Protein AF-A0A7Y0WAL3-F1 (afdb_monomer_lite)

Radius of gyration: 18.66 Å; chains: 1; bounding box: 38×49×57 Å

Fol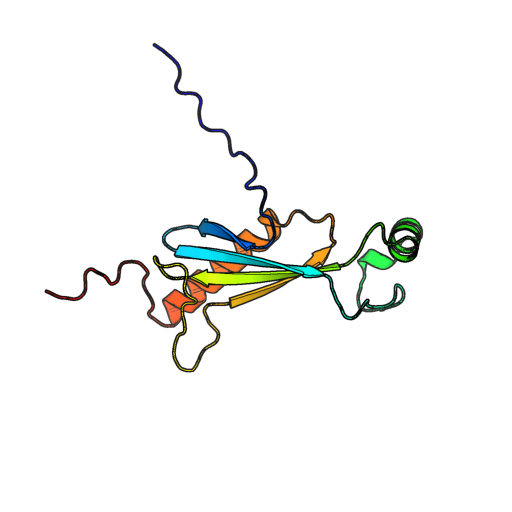dseek 3Di:
DDDDPDPPDPPPPDDAQDWDDDPLWIKGKHKAFPVVLPQLPPVVDPVSPDPVNVVCSVVVVKGKIKIKMFIAAPVRHGDDQPPDPLGIDIDIDIPPDSVSVVVNVRVVSSVVSCVVSVHDNVCVPPDD

Structure (mmCIF, N/CA/C/O backbone):
data_AF-A0A7Y0WAL3-F1
#
_entry.id   AF-A0A7Y0WAL3-F1
#
loop_
_atom_site.group_PDB
_atom_site.id
_atom_site.type_symbol
_atom_site.label_atom_id
_atom_site.label_alt_id
_atom_site.label_comp_id
_atom_site.label_asym_id
_atom_site.label_entity_id
_atom_site.label_seq_id
_atom_site.pdbx_PDB_ins_code
_atom_site.Cartn_x
_atom_site.Cartn_y
_atom_site.Cartn_z
_atom_site.occupancy
_atom_site.B_iso_or_equiv
_atom_site.auth_seq_id
_atom_site.auth_comp_id
_atom_site.auth_asym_id
_atom_site.auth_atom_id
_atom_site.pdbx_PDB_model_num
ATOM 1 N N . MET A 1 1 ? -12.843 36.213 -21.970 1.00 41.00 1 MET A N 1
ATOM 2 C CA . MET A 1 1 ? -11.772 35.814 -21.036 1.00 41.00 1 MET A CA 1
ATOM 3 C C . MET A 1 1 ? -12.423 34.854 -20.069 1.00 41.00 1 MET A C 1
ATOM 5 O O . MET A 1 1 ? -12.956 35.285 -19.058 1.00 41.00 1 MET A O 1
ATOM 9 N N . GLU A 1 2 ? -12.526 33.595 -20.473 1.00 40.78 2 GLU A N 1
ATOM 10 C CA . GLU A 1 2 ? -13.053 32.535 -19.618 1.00 40.78 2 GLU A CA 1
ATOM 11 C C . GLU A 1 2 ? -11.870 31.975 -18.839 1.00 40.78 2 GLU A C 1
ATOM 13 O O . GLU A 1 2 ? -10.849 31.598 -19.412 1.00 40.78 2 GLU A O 1
ATOM 18 N N . THR A 1 3 ? -11.972 32.079 -17.521 1.00 41.53 3 THR A N 1
ATOM 19 C CA . THR A 1 3 ? -11.029 31.529 -16.560 1.00 41.53 3 THR A CA 1
ATOM 20 C C . THR A 1 3 ? -11.024 30.022 -16.726 1.00 41.53 3 THR A C 1
ATOM 22 O O . THR A 1 3 ? -12.027 29.380 -16.428 1.00 41.53 3 THR A O 1
ATOM 25 N N . SER A 1 4 ? -9.909 29.474 -17.208 1.00 50.06 4 SER A N 1
ATOM 26 C CA . SER A 1 4 ? -9.612 28.053 -17.094 1.00 50.06 4 SER A CA 1
ATOM 27 C C . SER A 1 4 ? -9.740 27.684 -15.624 1.00 50.06 4 SER A C 1
ATOM 29 O O . SER A 1 4 ? -8.949 28.135 -14.793 1.00 50.06 4 SER A O 1
ATOM 31 N N . GLU A 1 5 ? -10.790 26.941 -15.299 1.00 51.81 5 GLU A N 1
ATOM 32 C CA . GLU A 1 5 ? -10.954 26.322 -13.999 1.00 51.81 5 GLU A CA 1
ATOM 33 C C . GLU A 1 5 ? -9.764 25.386 -13.826 1.00 51.81 5 GLU A C 1
ATOM 35 O O . GLU A 1 5 ? -9.625 24.369 -14.502 1.00 51.81 5 GLU A O 1
ATOM 40 N N . ASN A 1 6 ? -8.833 25.841 -12.992 1.00 42.69 6 ASN A N 1
ATOM 41 C CA . ASN A 1 6 ? -7.741 25.058 -12.461 1.00 42.69 6 ASN A CA 1
ATOM 42 C C . ASN A 1 6 ? -8.374 23.757 -11.959 1.00 42.69 6 ASN A C 1
ATOM 44 O O . ASN A 1 6 ? -9.216 23.822 -11.061 1.00 42.69 6 ASN A O 1
ATOM 48 N N . ALA A 1 7 ? -8.058 22.627 -12.596 1.00 53.09 7 ALA A N 1
ATOM 49 C CA . ALA A 1 7 ? -8.490 21.312 -12.154 1.00 53.09 7 ALA A CA 1
ATOM 50 C C . ALA A 1 7 ? -7.896 21.104 -10.759 1.00 53.09 7 ALA A C 1
ATOM 52 O O . ALA A 1 7 ? -6.756 20.676 -10.604 1.00 53.09 7 ALA A O 1
ATOM 53 N N . LEU A 1 8 ? -8.643 21.555 -9.753 1.00 45.88 8 LEU A N 1
ATOM 54 C CA . LEU A 1 8 ? -8.403 21.302 -8.350 1.00 45.88 8 LEU A CA 1
ATOM 55 C C . LEU A 1 8 ? -8.356 19.791 -8.221 1.00 45.88 8 LEU A C 1
ATOM 57 O O . LEU A 1 8 ? -9.392 19.142 -8.367 1.00 45.88 8 LEU A O 1
ATOM 61 N N . ASP A 1 9 ? -7.134 19.276 -8.076 1.00 49.16 9 ASP A N 1
ATOM 62 C CA . ASP A 1 9 ? -6.739 18.304 -7.057 1.00 49.16 9 ASP A CA 1
ATOM 63 C C . ASP A 1 9 ? -7.959 17.575 -6.489 1.00 49.16 9 ASP A C 1
ATOM 65 O O . ASP A 1 9 ? -8.457 17.852 -5.398 1.00 49.16 9 ASP A O 1
ATOM 69 N N . THR A 1 10 ? -8.570 16.751 -7.336 1.00 48.50 10 THR A N 1
ATOM 70 C CA . THR A 1 10 ? -9.632 15.875 -6.878 1.00 48.50 10 THR A CA 1
ATOM 71 C C . THR A 1 10 ? -8.859 14.752 -6.216 1.00 48.50 10 THR A C 1
ATOM 73 O O . THR A 1 10 ? -8.048 14.151 -6.926 1.00 48.50 10 THR A O 1
ATOM 76 N N . PRO A 1 11 ? -9.032 14.502 -4.904 1.00 51.53 11 PRO A N 1
ATOM 77 C CA . PRO A 1 11 ? -8.305 13.428 -4.245 1.00 51.53 11 PRO A CA 1
ATOM 78 C C . PRO A 1 11 ? -8.543 12.166 -5.063 1.00 51.53 11 PRO A C 1
ATOM 80 O O . PRO A 1 11 ? -9.692 11.827 -5.389 1.00 51.53 11 PRO A O 1
ATOM 83 N N . LEU A 1 12 ? -7.447 11.565 -5.505 1.00 58.03 12 LEU A N 1
ATOM 84 C CA . LEU A 1 12 ? -7.458 10.382 -6.331 1.00 58.03 12 LEU A CA 1
ATOM 85 C C . LEU A 1 12 ? -7.999 9.270 -5.436 1.00 58.03 12 LEU A C 1
ATOM 87 O O . LEU A 1 12 ? -7.286 8.680 -4.630 1.00 58.03 12 LEU A O 1
ATOM 91 N N . LYS A 1 13 ? -9.309 9.030 -5.514 1.00 75.56 13 LYS A N 1
ATOM 92 C CA . LYS A 1 13 ? -9.972 8.041 -4.670 1.00 75.56 13 LYS A CA 1
ATOM 93 C C . LYS A 1 13 ? -9.624 6.641 -5.167 1.00 75.56 13 LYS A C 1
ATOM 95 O O . LYS A 1 13 ? -10.390 6.045 -5.919 1.00 75.56 13 LYS A O 1
ATOM 100 N N . LEU A 1 14 ? -8.466 6.155 -4.736 1.00 81.94 14 LEU A N 1
ATOM 101 C CA . LEU A 1 14 ? -7.957 4.834 -5.064 1.00 81.94 14 LEU A CA 1
ATOM 102 C C . LEU A 1 14 ? -8.866 3.747 -4.488 1.00 81.94 14 LEU A C 1
ATOM 104 O O . LEU A 1 14 ? -9.239 3.763 -3.313 1.00 81.94 14 LEU A O 1
ATOM 108 N N . SER A 1 15 ? -9.214 2.801 -5.345 1.00 84.25 15 SER A N 1
ATOM 109 C CA . SER A 1 15 ? -9.982 1.601 -5.049 1.00 84.25 15 SER A CA 1
ATOM 110 C C . SER A 1 15 ? -9.154 0.364 -5.385 1.00 84.25 15 SER A C 1
ATOM 112 O O . SER A 1 15 ? -8.183 0.425 -6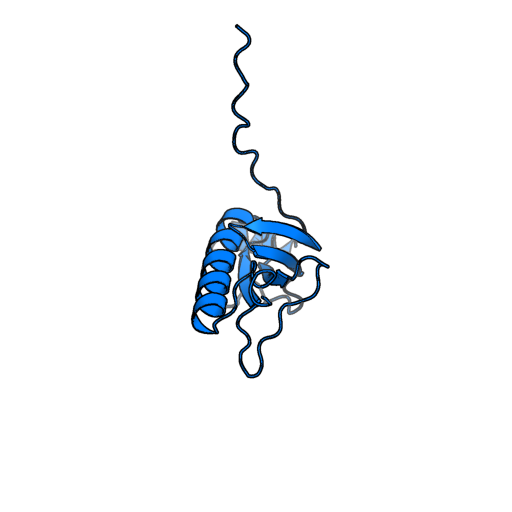.136 1.00 84.25 15 SER A O 1
ATOM 114 N N . ASN A 1 16 ? -9.534 -0.783 -4.822 1.00 86.00 16 ASN A N 1
ATOM 115 C CA . ASN A 1 16 ? -8.858 -2.042 -5.118 1.00 86.00 16 ASN A CA 1
ATOM 116 C C . ASN A 1 16 ? -8.869 -2.341 -6.630 1.00 86.00 16 ASN A C 1
ATOM 118 O O . ASN A 1 16 ? -9.941 -2.376 -7.238 1.00 86.00 16 ASN A O 1
ATOM 122 N N . GLY A 1 17 ? -7.694 -2.602 -7.202 1.00 86.50 17 GLY A N 1
ATOM 123 C CA . GLY A 1 17 ? -7.497 -2.890 -8.621 1.00 86.50 17 GLY A CA 1
ATOM 124 C C . GLY A 1 17 ? -7.330 -1.653 -9.504 1.00 86.50 17 GLY A C 1
ATOM 125 O O . GLY A 1 17 ? -7.196 -1.805 -10.721 1.00 86.50 17 GLY A O 1
ATOM 126 N N . ASP A 1 18 ? -7.335 -0.446 -8.933 1.00 89.88 18 ASP A N 1
ATOM 127 C CA . ASP A 1 18 ? -7.109 0.768 -9.710 1.00 89.88 18 ASP A CA 1
ATOM 128 C C . ASP A 1 18 ? -5.679 0.818 -10.253 1.00 89.88 18 ASP A C 1
ATOM 130 O O . ASP A 1 18 ? -4.715 0.384 -9.614 1.00 89.88 18 ASP A O 1
ATOM 134 N N . GLN A 1 19 ? -5.550 1.403 -11.442 1.00 90.94 19 GLN A N 1
ATOM 135 C CA . GLN A 1 19 ? -4.267 1.773 -12.019 1.00 90.94 19 GLN A CA 1
ATOM 136 C C . GLN A 1 19 ? -4.191 3.281 -12.202 1.00 90.94 19 GLN A C 1
ATOM 138 O O . GLN A 1 19 ? -5.164 3.916 -12.611 1.00 90.94 19 GLN A O 1
ATOM 143 N N . PHE A 1 20 ? -3.023 3.846 -11.931 1.00 89.75 20 PHE A N 1
ATOM 144 C CA . PHE A 1 20 ? -2.791 5.282 -12.008 1.00 89.75 20 PHE A CA 1
ATOM 145 C C . PHE A 1 20 ? -1.334 5.584 -12.367 1.00 89.75 20 PHE A C 1
ATOM 147 O O . PHE A 1 20 ? -0.467 4.710 -12.341 1.00 89.75 20 PHE A O 1
ATOM 154 N N . GLU A 1 21 ? -1.081 6.832 -12.739 1.00 89.62 21 GLU A N 1
ATOM 155 C CA . GLU A 1 21 ? 0.251 7.339 -13.058 1.00 89.62 21 GLU A CA 1
ATOM 156 C C . GLU A 1 21 ? 0.798 8.139 -11.876 1.00 89.62 21 GLU A C 1
ATOM 158 O O . GLU A 1 21 ? 0.089 8.955 -11.282 1.00 89.62 21 GLU A O 1
ATOM 163 N N . HIS A 1 22 ? 2.073 7.928 -11.558 1.00 88.62 22 HIS A N 1
ATOM 164 C CA . HIS A 1 22 ? 2.814 8.740 -10.598 1.00 88.62 22 HIS A CA 1
ATOM 165 C C . H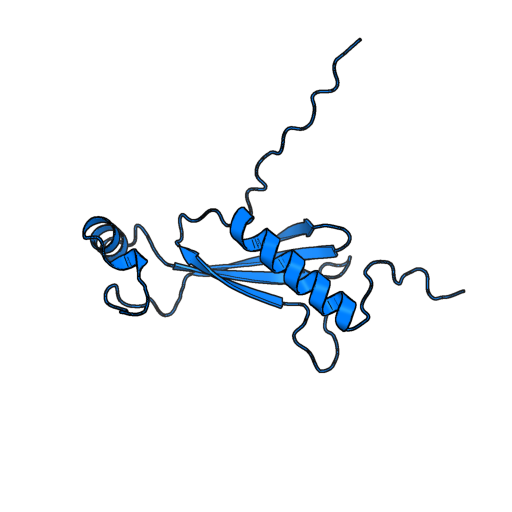IS A 1 22 ? 4.208 9.024 -11.163 1.00 88.62 22 HIS A C 1
ATOM 167 O O . HIS A 1 22 ? 5.060 8.139 -11.257 1.00 88.62 22 HIS A O 1
ATOM 173 N N . GLY A 1 23 ? 4.416 10.268 -11.601 1.00 86.62 23 GLY A N 1
ATOM 174 C CA . GLY A 1 23 ? 5.566 10.626 -12.433 1.00 86.62 23 GLY A CA 1
ATOM 175 C C . GLY A 1 23 ? 5.426 10.053 -13.846 1.00 86.62 23 GLY A C 1
ATOM 176 O O . GLY A 1 23 ? 4.392 10.230 -14.483 1.00 86.62 23 GLY A O 1
ATOM 177 N N . GLU A 1 24 ? 6.469 9.380 -14.333 1.00 87.50 24 GLU A N 1
ATOM 178 C CA . GLU A 1 24 ? 6.495 8.722 -15.654 1.00 87.50 24 GLU A CA 1
ATOM 179 C C . GLU A 1 24 ? 6.144 7.223 -15.583 1.00 87.50 24 GLU A C 1
ATOM 181 O O . GLU A 1 24 ? 6.154 6.529 -16.599 1.00 87.50 24 GLU A O 1
ATOM 186 N N . GLN A 1 25 ? 5.852 6.715 -14.382 1.00 91.00 25 GLN A N 1
ATOM 187 C CA . GLN A 1 25 ? 5.619 5.301 -14.108 1.00 91.00 25 GLN A CA 1
ATOM 188 C C . GLN A 1 25 ? 4.136 5.040 -13.808 1.00 91.00 25 GLN A C 1
ATOM 190 O O . GLN A 1 25 ? 3.460 5.837 -13.150 1.00 91.00 25 GLN A O 1
ATOM 195 N N . ARG A 1 26 ? 3.631 3.899 -14.288 1.00 93.12 26 ARG A N 1
ATOM 196 C CA . ARG A 1 26 ? 2.289 3.397 -13.976 1.00 93.12 26 ARG A CA 1
ATOM 197 C C . ARG A 1 26 ? 2.333 2.420 -12.816 1.00 93.12 26 ARG A C 1
ATOM 199 O O . ARG A 1 26 ? 3.256 1.613 -12.709 1.00 93.12 26 ARG A O 1
ATOM 206 N N . PHE A 1 27 ? 1.301 2.471 -11.991 1.00 93.38 27 PHE A N 1
ATOM 207 C CA . PHE A 1 27 ? 1.150 1.611 -10.831 1.00 93.38 27 PHE A CA 1
ATOM 208 C C . PHE A 1 27 ? -0.232 0.978 -10.805 1.00 93.38 27 PHE A C 1
ATOM 210 O O . PHE A 1 27 ? -1.206 1.582 -11.253 1.00 93.38 27 PHE A O 1
ATOM 217 N N . ALA A 1 28 ? -0.304 -0.224 -10.249 1.00 94.06 28 ALA A N 1
ATOM 218 C CA . ALA A 1 28 ? -1.527 -0.880 -9.828 1.00 94.06 28 ALA A CA 1
ATOM 219 C C . ALA A 1 28 ? -1.574 -0.915 -8.298 1.00 94.06 28 ALA A C 1
ATOM 221 O O . ALA A 1 28 ? -0.556 -1.176 -7.651 1.00 94.06 28 ALA A O 1
ATOM 222 N N . VAL A 1 29 ? -2.752 -0.669 -7.724 1.00 93.69 29 VAL A N 1
ATOM 223 C CA . VAL A 1 29 ? -2.989 -0.820 -6.287 1.00 93.69 29 VAL A CA 1
ATOM 224 C C . VAL A 1 29 ? -3.897 -2.013 -6.026 1.00 93.69 29 VAL A C 1
ATOM 226 O O . VAL A 1 29 ? -4.965 -2.153 -6.618 1.00 93.69 29 VAL A O 1
ATOM 229 N N . THR A 1 30 ? -3.477 -2.867 -5.106 1.00 92.69 30 THR A N 1
ATOM 230 C CA . THR A 1 30 ? -4.282 -3.961 -4.571 1.00 92.69 30 THR A CA 1
ATOM 231 C C . THR A 1 30 ? -4.539 -3.678 -3.099 1.00 92.69 30 THR A C 1
ATOM 233 O O . THR A 1 30 ? -3.611 -3.383 -2.350 1.00 92.69 30 THR A O 1
ATOM 236 N N . ILE A 1 31 ? -5.808 -3.705 -2.697 1.00 89.81 31 ILE A N 1
ATOM 237 C CA . ILE A 1 31 ? -6.239 -3.477 -1.318 1.00 89.81 31 ILE A CA 1
ATOM 238 C C . ILE A 1 31 ? -6.970 -4.727 -0.860 1.00 89.81 31 ILE A C 1
ATOM 240 O O . ILE A 1 31 ? -8.077 -5.015 -1.324 1.00 89.81 31 ILE A O 1
ATOM 244 N N . GLU A 1 32 ? -6.355 -5.451 0.062 1.00 88.00 32 GLU A N 1
ATOM 245 C CA . GLU A 1 32 ? -6.880 -6.703 0.585 1.00 88.00 32 GLU A CA 1
ATOM 246 C C . GLU A 1 32 ? -7.181 -6.571 2.077 1.00 88.00 32 GLU A C 1
ATOM 248 O O . GLU A 1 32 ? -6.463 -5.875 2.804 1.00 88.00 32 GLU A O 1
ATOM 253 N N . PRO A 1 33 ? -8.262 -7.203 2.565 1.00 78.56 33 PRO A N 1
ATOM 254 C CA . PRO A 1 33 ? -8.477 -7.293 3.997 1.00 78.56 33 PRO A CA 1
ATOM 255 C C . PRO A 1 33 ? -7.305 -8.042 4.637 1.00 78.56 33 PRO A C 1
ATOM 257 O O . PRO A 1 33 ? -6.745 -8.962 4.047 1.00 78.56 33 PRO A O 1
ATOM 260 N N . ASP A 1 34 ? -6.961 -7.675 5.867 1.00 75.81 34 ASP A N 1
ATOM 261 C CA . ASP A 1 34 ? -6.072 -8.467 6.718 1.00 75.81 34 ASP A CA 1
ATOM 262 C C . ASP A 1 34 ? -6.757 -9.821 7.009 1.00 75.81 34 ASP A C 1
ATOM 264 O O . ASP A 1 34 ? -7.499 -9.955 7.983 1.00 75.81 34 ASP A O 1
ATOM 268 N N . GLU A 1 35 ? -6.599 -10.804 6.107 1.00 58.16 35 GLU A N 1
ATOM 269 C CA . GLU A 1 35 ? -7.289 -12.109 6.150 1.00 58.16 35 GLU A CA 1
ATOM 270 C C . GLU A 1 35 ? -6.985 -12.899 7.430 1.00 58.16 35 GLU A C 1
ATOM 272 O O . GLU A 1 35 ? -7.812 -13.699 7.873 1.00 58.16 35 GLU A O 1
ATOM 277 N N . ASP A 1 36 ? -5.846 -12.626 8.070 1.00 58.56 36 ASP A N 1
ATOM 278 C CA . ASP A 1 36 ? -5.470 -13.216 9.356 1.00 58.56 36 ASP A CA 1
ATOM 279 C C . ASP A 1 36 ? -6.341 -12.741 10.526 1.00 58.56 36 ASP A C 1
ATOM 281 O O . ASP A 1 36 ? -6.303 -13.350 11.597 1.00 58.56 36 ASP A O 1
ATOM 285 N N . GLY A 1 37 ? -7.160 -11.695 10.346 1.00 54.72 37 GLY A N 1
ATOM 286 C CA . GLY A 1 37 ? -8.101 -11.247 11.368 1.00 54.72 37 GLY A CA 1
ATOM 287 C C . GLY A 1 37 ? -7.406 -11.048 12.711 1.00 54.72 37 GLY A C 1
ATOM 288 O O . GLY A 1 37 ? -7.876 -11.572 13.726 1.00 54.72 37 GLY A O 1
ATOM 289 N N . THR A 1 38 ? -6.259 -10.360 12.695 1.00 57.38 38 THR A N 1
ATOM 290 C CA . THR A 1 38 ? -5.450 -10.084 13.892 1.00 57.38 38 THR A CA 1
ATOM 291 C C . THR A 1 38 ? -6.351 -9.694 15.052 1.00 57.38 38 THR A C 1
ATOM 293 O O . THR A 1 38 ? -7.137 -8.759 14.984 1.00 57.38 38 THR A O 1
ATOM 296 N N . THR A 1 39 ? -6.317 -10.470 16.128 1.00 57.31 39 THR A N 1
ATOM 297 C CA . THR A 1 39 ? -7.237 -10.251 17.245 1.00 57.31 39 THR A CA 1
ATOM 298 C C . THR A 1 39 ? -7.105 -8.820 17.788 1.00 57.31 39 THR A C 1
ATOM 300 O O . THR A 1 39 ? -5.999 -8.284 17.784 1.00 57.31 39 THR A O 1
ATOM 303 N N . PRO A 1 40 ? -8.171 -8.215 18.348 1.00 56.22 40 PRO A N 1
ATOM 304 C CA . PRO A 1 40 ? -8.146 -6.841 18.883 1.00 56.22 40 PRO A CA 1
ATOM 305 C C . PRO A 1 40 ? -7.144 -6.616 20.036 1.00 56.22 40 PRO A C 1
ATOM 307 O O . PRO A 1 40 ? -7.069 -5.524 20.595 1.00 56.22 40 PRO A O 1
ATOM 310 N N . TYR A 1 41 ? -6.404 -7.656 20.424 1.00 56.19 41 TYR A N 1
ATOM 311 C CA . TYR A 1 41 ? -5.425 -7.683 21.504 1.00 56.19 41 TYR A CA 1
ATOM 312 C C . TYR A 1 41 ? -3.986 -7.831 21.007 1.00 56.19 41 TYR A C 1
ATOM 314 O O . TYR A 1 41 ? -3.100 -8.083 21.823 1.00 56.19 41 TYR A O 1
ATOM 322 N N . ASP A 1 42 ? -3.749 -7.717 19.700 1.00 68.25 42 ASP A N 1
ATOM 323 C CA . ASP A 1 42 ? -2.396 -7.707 19.163 1.00 68.25 42 ASP A CA 1
ATOM 324 C C . ASP A 1 42 ? -1.647 -6.484 19.721 1.00 68.25 42 ASP A C 1
ATOM 326 O O . ASP A 1 42 ? -1.983 -5.332 19.437 1.00 68.25 42 ASP A O 1
ATOM 330 N N . ALA A 1 43 ? -0.693 -6.735 20.621 1.00 58.50 43 ALA A N 1
ATOM 331 C CA . ALA A 1 43 ? 0.007 -5.688 21.364 1.00 58.50 43 ALA A CA 1
ATOM 332 C C . ALA A 1 43 ? 0.905 -4.830 20.459 1.00 58.50 43 ALA A C 1
ATOM 334 O O . ALA A 1 43 ? 1.294 -3.730 20.853 1.00 58.50 43 ALA A O 1
ATOM 335 N N . ASP A 1 44 ? 1.192 -5.317 19.251 1.00 62.88 44 ASP A N 1
ATOM 336 C CA . ASP A 1 44 ? 1.950 -4.617 18.221 1.00 62.88 44 ASP A CA 1
ATOM 337 C C . ASP A 1 44 ? 1.087 -3.616 17.425 1.00 62.88 44 ASP A C 1
ATOM 339 O O . ASP A 1 44 ? 1.605 -2.894 16.572 1.00 62.88 44 ASP A O 1
ATOM 343 N N . LEU A 1 45 ? -0.217 -3.514 17.722 1.00 68.44 45 LEU A N 1
ATOM 344 C CA . LEU A 1 45 ? -1.149 -2.587 17.074 1.00 68.44 45 LEU A CA 1
ATOM 345 C C . LEU A 1 45 ? -1.519 -1.413 18.005 1.00 68.44 45 LEU A C 1
ATOM 347 O O . LEU A 1 45 ? -2.539 -1.455 18.699 1.00 68.44 45 LEU A O 1
ATOM 351 N N . PRO A 1 46 ? -0.731 -0.316 18.021 1.00 65.38 46 PRO A N 1
ATOM 352 C CA . PRO A 1 46 ? -0.900 0.784 18.978 1.00 65.38 46 PRO A CA 1
ATOM 353 C C . PRO A 1 46 ? -2.248 1.511 18.860 1.00 65.38 46 PRO A C 1
ATOM 355 O O . PRO A 1 46 ? -2.702 2.128 19.826 1.00 65.38 46 PRO A O 1
ATOM 358 N N . THR A 1 47 ? -2.917 1.439 17.707 1.00 70.56 47 THR A N 1
ATOM 359 C CA . THR A 1 47 ? -4.183 2.147 17.470 1.00 70.56 47 THR A CA 1
ATOM 360 C C . THR A 1 47 ? -5.395 1.455 18.105 1.00 70.56 47 THR A C 1
ATOM 362 O O . THR A 1 47 ? -6.416 2.097 18.348 1.00 70.56 47 THR A O 1
ATOM 365 N N . LEU A 1 48 ? -5.271 0.174 18.477 1.00 68.56 48 LEU A N 1
ATOM 366 C CA . LEU A 1 48 ? -6.307 -0.608 19.167 1.00 68.56 48 LEU A CA 1
ATOM 367 C C . LEU A 1 48 ? -6.414 -0.304 20.673 1.00 68.56 48 LEU A C 1
ATOM 369 O O . LEU A 1 48 ? -7.191 -0.936 21.384 1.00 68.56 48 LEU A O 1
ATOM 373 N N . LEU A 1 49 ? -5.650 0.654 21.205 1.00 69.62 49 LEU A N 1
ATOM 374 C CA . LEU A 1 49 ? -5.604 0.899 22.649 1.00 69.62 49 LEU A CA 1
ATOM 375 C C . LEU A 1 49 ? -6.846 1.619 23.208 1.00 69.62 49 LEU A C 1
ATOM 377 O O . LEU A 1 49 ? -7.097 1.509 24.411 1.00 69.62 49 LEU A O 1
ATOM 381 N N . SER A 1 50 ? -7.649 2.298 22.379 1.00 83.31 50 SER A N 1
ATOM 382 C CA . SER A 1 50 ? -8.868 2.992 22.828 1.00 83.31 50 SER A CA 1
ATOM 383 C C . SER A 1 50 ? -10.092 2.068 22.879 1.00 83.31 50 SER A C 1
ATOM 385 O O . SER A 1 50 ? -10.267 1.196 22.029 1.00 83.31 50 SER A O 1
ATOM 387 N N . ASP A 1 51 ? -10.974 2.268 23.865 1.00 86.12 51 ASP A N 1
ATOM 388 C CA . ASP A 1 51 ? -12.195 1.455 24.016 1.00 86.12 51 ASP A CA 1
ATOM 389 C C . ASP A 1 51 ? -13.145 1.590 22.815 1.00 86.12 51 ASP A C 1
ATOM 391 O O . ASP A 1 51 ? -13.811 0.629 22.435 1.00 86.12 51 ASP A O 1
ATOM 395 N N . GLU A 1 52 ? -13.163 2.760 22.170 1.00 87.50 52 GLU A N 1
ATOM 396 C CA . GLU A 1 52 ? -13.947 3.000 20.956 1.00 87.50 52 GLU A CA 1
ATOM 397 C C . GLU A 1 52 ? -13.419 2.194 19.759 1.00 87.50 52 GLU A C 1
ATOM 399 O O . GLU A 1 52 ? -14.200 1.513 19.093 1.00 87.50 52 GLU A O 1
ATOM 404 N N . ARG A 1 53 ? -12.098 2.201 19.509 1.00 84.88 53 ARG A N 1
ATOM 405 C CA . ARG A 1 53 ? -11.500 1.414 18.416 1.00 84.88 53 ARG A CA 1
ATOM 406 C C . ARG A 1 53 ? -11.666 -0.085 18.640 1.00 84.88 53 ARG A C 1
ATOM 408 O O . ARG A 1 53 ? -11.980 -0.797 17.688 1.00 84.88 53 ARG A O 1
ATOM 415 N N . LYS A 1 54 ? -11.544 -0.557 19.886 1.00 82.75 54 LYS A N 1
ATOM 416 C CA . LYS A 1 54 ? -11.834 -1.958 20.241 1.00 82.75 54 LYS A CA 1
ATOM 417 C C . LYS A 1 54 ? -13.278 -2.326 19.917 1.00 82.75 54 LYS A C 1
ATOM 419 O O . LYS A 1 54 ? -13.508 -3.323 19.241 1.00 82.75 54 LYS A O 1
ATOM 424 N N . ALA A 1 55 ? -14.242 -1.501 20.331 1.00 85.94 55 ALA A N 1
ATOM 425 C CA . ALA A 1 55 ? -15.650 -1.748 20.039 1.00 85.94 55 ALA A CA 1
ATOM 426 C C . ALA A 1 55 ? -15.937 -1.751 18.525 1.00 85.94 55 ALA A C 1
ATOM 428 O O . ALA A 1 55 ? -16.677 -2.610 18.043 1.00 85.94 55 ALA A O 1
ATOM 429 N N . ALA A 1 56 ? -15.339 -0.834 17.758 1.00 85.81 56 ALA A N 1
ATOM 430 C CA . ALA A 1 56 ? -15.487 -0.797 16.302 1.00 85.81 56 ALA A CA 1
ATOM 431 C C . ALA A 1 56 ? -14.910 -2.055 15.624 1.00 85.81 56 ALA A C 1
ATOM 433 O O . ALA A 1 56 ? -15.541 -2.601 14.714 1.00 85.81 56 ALA A O 1
ATOM 434 N N . TRP A 1 57 ? -13.763 -2.555 16.100 1.00 83.38 57 TRP A N 1
ATOM 435 C CA . TRP A 1 57 ? -13.178 -3.819 15.646 1.00 83.38 57 TRP A CA 1
ATOM 436 C C . TRP A 1 57 ? -14.080 -5.019 15.952 1.00 83.38 57 TRP A C 1
ATOM 438 O O . TRP A 1 57 ? -14.405 -5.801 15.060 1.00 83.38 57 TRP A O 1
ATOM 448 N N . GLU A 1 58 ? -14.530 -5.162 17.204 1.00 81.88 58 GLU A N 1
ATOM 449 C CA . GLU A 1 58 ? -15.379 -6.282 17.644 1.00 81.88 58 GLU A CA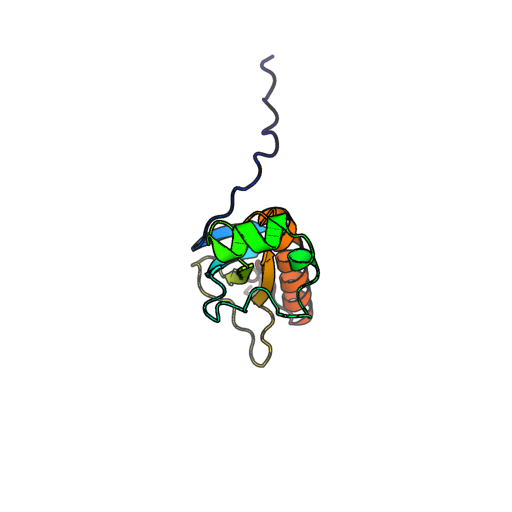 1
ATOM 450 C C . GLU A 1 58 ? -16.689 -6.366 16.846 1.00 81.88 58 GLU A C 1
ATOM 452 O O . GLU A 1 58 ? -17.179 -7.458 16.549 1.00 81.88 58 GLU A O 1
ATOM 457 N N . ASN A 1 59 ? -17.226 -5.214 16.433 1.00 86.00 59 ASN A N 1
ATOM 458 C CA . ASN A 1 59 ? -18.415 -5.119 15.586 1.00 86.00 59 ASN A CA 1
ATOM 459 C C . ASN A 1 59 ? -18.115 -5.176 14.077 1.00 86.00 59 ASN A C 1
ATOM 461 O O . ASN A 1 59 ? -19.039 -5.042 13.273 1.00 86.00 59 ASN A O 1
ATOM 465 N N . LYS A 1 60 ? -16.853 -5.390 13.676 1.00 80.94 60 LYS A N 1
ATOM 466 C CA . LYS A 1 60 ? -16.385 -5.438 12.276 1.00 80.94 60 LYS A CA 1
ATOM 467 C C . LYS A 1 60 ? -16.665 -4.158 11.482 1.00 80.94 60 LYS A C 1
ATOM 469 O O . LYS A 1 60 ? -16.807 -4.192 10.263 1.00 80.94 60 LYS A O 1
ATOM 474 N N . GLN A 1 61 ? -16.768 -3.028 12.174 1.00 83.38 61 GLN A N 1
ATOM 475 C CA . GLN A 1 61 ? -16.965 -1.707 11.575 1.00 83.38 61 GLN A CA 1
ATOM 476 C C . GLN A 1 61 ? -15.637 -1.034 11.218 1.00 83.38 61 GLN A C 1
ATOM 478 O O . GLN A 1 61 ? -15.630 -0.014 10.536 1.00 83.38 61 GLN A O 1
ATOM 483 N N . TRP A 1 62 ? -14.527 -1.607 11.678 1.00 83.81 62 TRP A N 1
ATOM 484 C CA . TRP A 1 62 ? -13.170 -1.157 11.421 1.00 83.81 62 TRP A CA 1
ATOM 485 C C . TRP A 1 62 ? -12.229 -2.367 11.406 1.00 83.81 62 TRP A C 1
ATOM 487 O O . TRP A 1 62 ? -12.443 -3.318 12.159 1.00 83.81 62 TRP A O 1
ATOM 497 N N . HIS A 1 63 ? -11.230 -2.350 10.529 1.00 81.75 63 HIS A N 1
ATOM 498 C CA . HIS A 1 63 ? -10.205 -3.388 10.401 1.00 81.75 63 HIS A CA 1
ATOM 499 C C . HIS A 1 63 ? -8.902 -2.808 9.827 1.00 81.75 63 HIS A C 1
ATOM 501 O O . HIS A 1 63 ? -8.860 -1.635 9.454 1.00 81.75 63 HIS A O 1
ATOM 507 N N . TYR A 1 64 ? -7.844 -3.618 9.751 1.00 85.62 64 TYR A N 1
ATOM 508 C CA . TYR A 1 64 ? -6.654 -3.305 8.957 1.00 85.62 64 TYR A CA 1
ATOM 509 C C . TYR A 1 64 ? -6.801 -3.860 7.538 1.00 85.62 64 TYR A C 1
ATOM 511 O O . TYR A 1 64 ? -7.454 -4.884 7.324 1.00 85.62 64 TYR A O 1
ATOM 519 N N . VAL A 1 65 ? -6.180 -3.180 6.581 1.00 87.38 65 VAL A N 1
ATOM 520 C CA . VAL A 1 65 ? -6.045 -3.623 5.193 1.00 87.38 65 VAL A CA 1
ATOM 521 C C . VAL A 1 65 ? -4.572 -3.643 4.803 1.00 87.38 65 VAL A C 1
ATOM 523 O O . VAL A 1 65 ? -3.771 -2.843 5.301 1.00 87.38 65 VAL A O 1
ATOM 526 N N . PHE A 1 66 ? -4.223 -4.552 3.902 1.00 89.44 66 PHE A N 1
ATOM 527 C CA . PHE A 1 66 ? -2.953 -4.542 3.197 1.00 89.44 66 PHE A CA 1
ATOM 528 C C . PHE A 1 66 ? -3.119 -3.782 1.890 1.00 89.44 66 PHE A C 1
ATOM 530 O O . PHE A 1 66 ? -4.014 -4.072 1.100 1.00 89.44 66 PHE A O 1
ATOM 537 N N . VAL A 1 67 ? -2.250 -2.803 1.679 1.00 91.44 67 VAL A N 1
ATOM 538 C CA . VAL A 1 67 ? -2.139 -2.046 0.439 1.00 91.44 67 VAL A CA 1
ATOM 539 C C . VAL A 1 67 ? -0.853 -2.485 -0.232 1.00 91.44 67 VAL A C 1
ATOM 541 O O . VAL A 1 67 ? 0.226 -2.229 0.294 1.00 91.44 67 VAL A O 1
ATOM 544 N N . LEU A 1 68 ? -0.970 -3.145 -1.376 1.00 92.69 68 LEU A N 1
ATOM 545 C CA . LEU A 1 68 ? 0.138 -3.494 -2.252 1.00 92.69 68 LEU A CA 1
ATOM 546 C C . LEU A 1 68 ? 0.132 -2.538 -3.442 1.00 92.69 68 LEU A C 1
ATOM 548 O O . LEU A 1 68 ? -0.873 -2.401 -4.137 1.00 92.69 68 LEU A O 1
ATOM 552 N N . VAL A 1 69 ? 1.268 -1.903 -3.687 1.00 94.69 69 VAL A N 1
ATOM 553 C CA . VAL A 1 69 ? 1.516 -1.077 -4.865 1.00 94.69 69 VAL A CA 1
ATOM 554 C C . VAL A 1 69 ? 2.500 -1.822 -5.747 1.00 94.69 69 VAL A C 1
ATOM 556 O O . VAL A 1 69 ? 3.517 -2.315 -5.266 1.00 94.69 69 VAL A O 1
ATOM 559 N N . THR A 1 70 ? 2.185 -1.942 -7.032 1.00 94.25 70 THR A N 1
ATOM 560 C CA . THR A 1 70 ? 3.029 -2.625 -8.019 1.00 94.25 70 THR A CA 1
ATOM 561 C C . THR A 1 70 ? 3.255 -1.715 -9.212 1.00 94.25 70 THR A C 1
ATOM 563 O O . THR A 1 70 ? 2.295 -1.188 -9.771 1.00 94.25 70 THR A O 1
ATOM 566 N N . ALA A 1 71 ? 4.507 -1.513 -9.610 1.00 93.00 71 ALA A N 1
ATOM 567 C CA . ALA A 1 71 ? 4.844 -0.842 -10.854 1.00 93.00 71 ALA A CA 1
ATOM 568 C C . ALA A 1 71 ? 4.543 -1.763 -12.040 1.00 93.00 71 ALA A C 1
ATOM 570 O O . ALA A 1 71 ? 4.959 -2.924 -12.072 1.00 93.00 71 ALA A O 1
ATOM 571 N N . VAL A 1 72 ? 3.830 -1.219 -13.024 1.00 92.50 72 VAL A N 1
ATOM 572 C CA . VAL A 1 72 ? 3.392 -1.939 -14.222 1.00 92.50 72 VAL A CA 1
ATOM 573 C C . VAL A 1 72 ? 3.867 -1.245 -15.496 1.00 92.50 72 VAL A C 1
ATOM 575 O O . VAL A 1 72 ? 4.041 -0.026 -15.535 1.00 92.50 72 VAL A O 1
ATOM 578 N N . ASP A 1 73 ? 4.087 -2.013 -16.555 1.00 89.12 73 ASP A N 1
ATOM 579 C CA . ASP A 1 73 ? 4.434 -1.499 -17.875 1.00 89.12 73 ASP A CA 1
ATOM 580 C C . ASP A 1 73 ? 3.235 -0.802 -18.559 1.00 89.12 73 ASP A C 1
ATOM 582 O O . ASP A 1 73 ? 2.147 -0.633 -17.997 1.00 89.12 73 ASP A O 1
ATOM 586 N N . GLN A 1 74 ? 3.426 -0.359 -19.805 1.00 84.75 74 GLN A N 1
ATOM 587 C CA . GLN A 1 74 ? 2.371 0.319 -20.569 1.00 84.75 74 GLN A CA 1
ATOM 588 C C . GLN A 1 74 ? 1.171 -0.586 -20.884 1.00 84.75 74 GLN A C 1
ATOM 590 O O . GLN A 1 74 ? 0.050 -0.084 -21.025 1.00 84.75 74 GLN A O 1
ATOM 595 N N . ASP A 1 75 ? 1.397 -1.895 -20.964 1.00 86.38 75 ASP A N 1
ATOM 596 C CA . ASP A 1 75 ? 0.382 -2.919 -21.195 1.00 86.38 75 ASP A CA 1
ATOM 597 C C . ASP A 1 75 ? -0.307 -3.352 -19.882 1.00 86.38 75 ASP A C 1
ATOM 599 O O . ASP A 1 75 ? -1.317 -4.057 -19.914 1.00 86.38 75 ASP A O 1
ATOM 603 N N . GLY A 1 76 ? 0.180 -2.867 -18.734 1.00 84.62 76 GLY A N 1
ATOM 604 C CA . GLY A 1 76 ? -0.348 -3.157 -17.406 1.00 84.62 76 GLY A CA 1
ATOM 605 C C . GLY A 1 76 ? 0.200 -4.443 -16.789 1.00 84.62 76 GLY A C 1
ATOM 606 O O . GLY A 1 76 ? -0.412 -4.946 -15.849 1.00 84.62 76 GLY A O 1
ATOM 607 N N . ASN A 1 77 ? 1.311 -4.978 -17.301 1.00 88.88 77 ASN A N 1
ATOM 608 C CA . ASN A 1 77 ? 1.989 -6.128 -16.706 1.00 88.88 77 ASN A CA 1
ATOM 609 C C . ASN A 1 77 ? 2.986 -5.673 -15.643 1.00 88.88 77 ASN A C 1
ATOM 611 O O . ASN A 1 77 ? 3.636 -4.644 -15.806 1.00 88.88 77 ASN A O 1
ATOM 615 N N . ASP A 1 78 ? 3.159 -6.472 -14.597 1.00 88.81 78 ASP A N 1
ATOM 616 C CA . ASP A 1 78 ? 4.172 -6.241 -13.571 1.00 88.81 78 ASP A CA 1
ATOM 617 C C . ASP A 1 78 ? 5.569 -6.092 -14.190 1.00 88.81 78 ASP A C 1
ATOM 619 O O . ASP A 1 78 ? 5.995 -6.887 -15.031 1.00 88.81 78 ASP A O 1
ATOM 623 N N . ILE A 1 79 ? 6.303 -5.075 -13.745 1.00 87.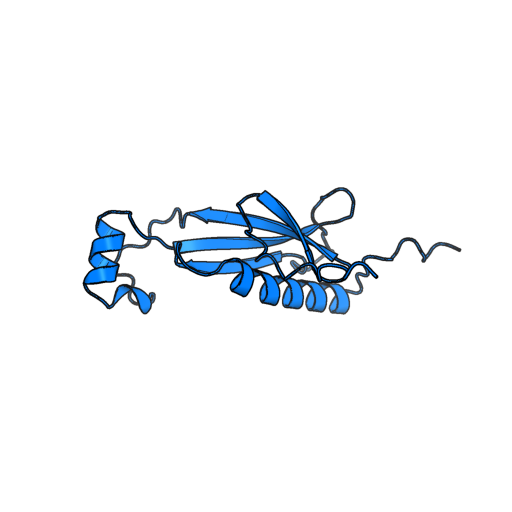50 79 ILE A N 1
ATOM 624 C CA . ILE A 1 79 ? 7.705 -4.907 -14.120 1.00 87.50 79 ILE A CA 1
ATOM 625 C C . ILE A 1 79 ? 8.530 -5.845 -13.245 1.00 87.50 79 ILE A C 1
ATOM 627 O O . ILE A 1 79 ? 8.623 -5.651 -12.039 1.00 87.50 79 ILE A O 1
ATOM 631 N N . GLU A 1 80 ? 9.151 -6.862 -13.828 1.00 82.56 80 GLU A N 1
ATOM 632 C CA . GLU A 1 80 ? 10.035 -7.774 -13.100 1.00 82.56 80 GLU A CA 1
ATOM 633 C C . GLU A 1 80 ? 11.492 -7.497 -13.480 1.00 82.56 80 GLU A C 1
ATOM 635 O O . GLU A 1 80 ? 11.859 -7.550 -14.656 1.00 82.56 80 GLU A O 1
ATOM 640 N N . ILE A 1 81 ? 12.335 -7.198 -12.486 1.00 79.19 81 ILE A N 1
ATOM 641 C CA . ILE A 1 81 ? 13.781 -7.052 -12.677 1.00 79.19 81 ILE A CA 1
ATOM 642 C C . ILE A 1 81 ? 14.478 -8.251 -12.038 1.00 79.19 81 ILE A C 1
ATOM 644 O O . ILE A 1 81 ? 14.301 -8.537 -10.853 1.00 79.19 81 ILE A O 1
ATOM 648 N N . ASP A 1 82 ? 15.285 -8.956 -12.832 1.00 76.88 82 ASP A N 1
ATOM 649 C CA . ASP A 1 82 ? 15.967 -10.176 -12.403 1.00 76.88 82 ASP A CA 1
ATOM 650 C C . ASP A 1 82 ? 16.743 -9.977 -11.091 1.00 76.88 82 ASP A C 1
ATOM 652 O O . ASP A 1 82 ? 17.680 -9.182 -10.998 1.00 76.88 82 ASP A O 1
ATOM 656 N N . GLY A 1 83 ? 16.380 -10.771 -10.081 1.00 63.97 83 GLY A N 1
ATOM 657 C CA . GLY A 1 83 ? 17.092 -10.847 -8.806 1.00 63.97 83 GLY A CA 1
ATOM 658 C C . GLY A 1 83 ? 16.694 -9.808 -7.755 1.00 63.97 83 GLY A C 1
ATOM 659 O O . GLY A 1 83 ? 17.274 -9.851 -6.669 1.00 63.97 83 GLY A O 1
ATOM 660 N N . PHE A 1 84 ? 15.717 -8.933 -8.026 1.00 63.72 84 PHE A N 1
ATOM 661 C CA . PHE A 1 84 ? 15.254 -7.925 -7.070 1.00 63.72 84 PHE A CA 1
ATOM 662 C C . PHE A 1 84 ? 13.737 -7.699 -7.143 1.00 63.72 84 PHE A C 1
ATOM 664 O O . PHE A 1 84 ? 13.203 -7.378 -8.201 1.00 63.72 84 PHE A O 1
ATOM 671 N N . ASP A 1 85 ? 13.051 -7.779 -6.000 1.00 71.00 85 ASP A N 1
ATOM 672 C CA . ASP A 1 85 ? 11.645 -7.364 -5.868 1.00 71.00 85 ASP A CA 1
ATOM 673 C C . ASP A 1 85 ? 11.585 -5.834 -5.710 1.00 71.00 85 ASP A C 1
ATOM 675 O O . ASP A 1 85 ? 11.387 -5.309 -4.623 1.00 71.00 85 ASP A O 1
ATOM 679 N N . THR A 1 86 ? 11.913 -5.123 -6.790 1.00 80.44 86 THR A N 1
ATOM 680 C CA . THR A 1 86 ? 12.077 -3.651 -6.832 1.00 80.44 86 THR A CA 1
ATOM 681 C C . THR A 1 86 ? 10.827 -2.921 -7.299 1.00 80.44 86 THR A C 1
ATOM 683 O O . THR A 1 86 ? 10.743 -1.705 -7.188 1.00 80.44 86 THR A O 1
ATOM 686 N N . SER A 1 87 ? 9.859 -3.645 -7.858 1.00 84.06 87 SER A N 1
ATOM 687 C CA . SER A 1 87 ? 8.653 -3.076 -8.459 1.00 84.06 87 SER A CA 1
ATOM 688 C C . SER A 1 87 ? 7.446 -3.108 -7.533 1.00 84.06 87 SER A C 1
ATOM 690 O O . SER A 1 87 ? 6.350 -2.752 -7.962 1.00 84.06 87 SER A O 1
ATOM 692 N N . ARG A 1 88 ? 7.609 -3.548 -6.283 1.00 90.56 88 ARG A N 1
ATOM 693 C CA . ARG A 1 88 ? 6.504 -3.748 -5.349 1.00 90.56 88 ARG A CA 1
ATOM 694 C C . ARG A 1 88 ? 6.839 -3.177 -3.986 1.00 90.56 88 ARG A C 1
ATOM 696 O O . ARG A 1 88 ? 7.936 -3.364 -3.481 1.00 90.56 88 ARG A O 1
ATOM 703 N N . ALA A 1 89 ? 5.851 -2.547 -3.370 1.00 91.00 89 ALA A N 1
ATOM 704 C CA . ALA A 1 89 ? 5.922 -2.108 -1.986 1.00 91.00 89 ALA A CA 1
ATOM 705 C C . ALA A 1 89 ? 4.559 -2.311 -1.328 1.00 91.00 89 ALA A C 1
ATOM 707 O O . ALA A 1 89 ? 3.516 -2.198 -1.979 1.00 91.00 89 ALA A O 1
ATOM 708 N N . TYR A 1 90 ? 4.557 -2.632 -0.037 1.00 90.94 90 TYR A N 1
ATOM 709 C CA . TYR A 1 90 ? 3.332 -2.904 0.701 1.00 90.94 90 TYR A CA 1
ATOM 710 C C . TYR A 1 90 ? 3.285 -2.136 2.018 1.00 90.94 90 TYR A C 1
ATOM 712 O O . TYR A 1 90 ? 4.294 -1.937 2.691 1.00 90.94 90 TYR A O 1
ATOM 720 N N . ALA A 1 91 ? 2.079 -1.743 2.412 1.00 89.62 91 ALA A N 1
ATOM 721 C CA . ALA A 1 91 ? 1.803 -1.125 3.695 1.00 89.62 91 ALA A CA 1
ATOM 722 C C . ALA A 1 91 ? 0.582 -1.774 4.340 1.00 89.62 91 ALA A C 1
ATOM 724 O O . ALA A 1 91 ? -0.373 -2.165 3.672 1.00 89.62 91 ALA A O 1
ATOM 725 N N . ARG A 1 92 ? 0.601 -1.854 5.667 1.00 87.81 92 ARG A N 1
ATOM 726 C CA . ARG A 1 92 ? -0.551 -2.261 6.466 1.00 87.81 92 ARG A CA 1
ATOM 727 C C . ARG A 1 92 ? -1.134 -1.029 7.132 1.00 87.81 92 ARG A C 1
ATOM 729 O O . ARG A 1 92 ? -0.423 -0.345 7.867 1.00 87.81 92 ARG A O 1
ATOM 736 N N . VAL A 1 93 ? -2.404 -0.741 6.875 1.00 87.44 93 VAL A N 1
ATOM 737 C CA . VAL A 1 93 ? -3.036 0.513 7.308 1.00 87.44 93 VAL A CA 1
ATOM 738 C C . VAL A 1 93 ? -4.454 0.301 7.803 1.00 87.44 93 VAL A C 1
ATOM 740 O O . VAL A 1 93 ? -5.075 -0.733 7.566 1.00 87.44 93 VAL A O 1
ATOM 743 N N . GLU A 1 94 ? -4.953 1.279 8.548 1.00 87.12 94 GLU A N 1
ATOM 744 C CA . GLU A 1 94 ? -6.324 1.280 9.044 1.00 87.12 94 GLU A CA 1
ATOM 745 C C . GLU A 1 94 ? -7.311 1.377 7.866 1.00 87.12 94 GLU A C 1
ATOM 747 O O . GLU A 1 94 ? -7.079 2.124 6.920 1.00 87.12 94 GLU A O 1
ATOM 752 N N . SER A 1 95 ? -8.431 0.653 7.920 1.00 85.56 95 SER A N 1
ATOM 753 C CA . SER A 1 95 ? -9.461 0.639 6.858 1.00 85.56 95 SER A CA 1
ATOM 754 C C . SER A 1 95 ? -10.101 2.003 6.559 1.00 85.56 95 SER A C 1
ATOM 756 O O . SER A 1 95 ? -10.720 2.180 5.513 1.00 85.56 95 SER A O 1
ATOM 758 N N . ASP A 1 96 ? -9.975 2.961 7.476 1.00 86.31 96 ASP A N 1
ATOM 759 C CA . ASP A 1 96 ? -10.435 4.343 7.352 1.00 86.31 96 ASP A CA 1
ATOM 760 C C . ASP A 1 96 ? -9.290 5.347 7.132 1.00 86.31 96 ASP A C 1
ATOM 762 O O . ASP A 1 96 ? -9.531 6.556 7.132 1.00 86.31 96 ASP A O 1
ATOM 766 N N . ALA A 1 97 ? -8.057 4.865 6.946 1.00 86.94 97 ALA A N 1
ATOM 767 C CA . ALA A 1 97 ? -6.922 5.705 6.596 1.00 86.94 97 ALA A CA 1
ATOM 768 C C . ALA A 1 97 ? -7.076 6.297 5.188 1.00 86.94 97 ALA A C 1
ATOM 770 O O . ALA A 1 97 ? -7.742 5.745 4.309 1.00 86.94 97 ALA A O 1
ATOM 771 N N . ASP A 1 98 ? -6.396 7.420 4.961 1.00 89.25 98 ASP A N 1
ATOM 772 C CA . ASP A 1 98 ? -6.253 7.991 3.628 1.00 89.25 98 ASP A CA 1
ATOM 773 C C . ASP A 1 98 ? -5.257 7.157 2.809 1.00 89.25 98 ASP A C 1
ATOM 775 O O . ASP A 1 98 ? -4.041 7.325 2.913 1.00 89.25 98 ASP A O 1
ATOM 779 N N . ILE A 1 99 ? -5.784 6.221 2.016 1.00 87.38 99 ILE A N 1
ATOM 780 C CA . ILE A 1 99 ? -4.984 5.292 1.209 1.00 87.38 99 ILE A CA 1
ATOM 781 C C . ILE A 1 99 ? -4.094 6.038 0.211 1.00 87.38 99 ILE A C 1
ATOM 783 O O . ILE A 1 99 ? -2.973 5.606 -0.038 1.00 87.38 99 ILE A O 1
ATOM 787 N N . GLU A 1 100 ? -4.532 7.177 -0.326 1.00 87.50 100 GLU A N 1
ATOM 788 C CA . GLU A 1 100 ? -3.736 7.939 -1.291 1.00 87.50 100 GLU A CA 1
ATOM 789 C C . GLU A 1 100 ? -2.464 8.502 -0.645 1.00 87.50 100 GLU A C 1
ATOM 791 O O . GLU A 1 100 ? -1.368 8.389 -1.204 1.00 87.50 100 GLU A O 1
ATOM 796 N N . ALA A 1 101 ? -2.596 9.050 0.566 1.00 89.44 101 ALA A N 1
ATOM 797 C CA . ALA A 1 101 ? -1.470 9.567 1.338 1.00 89.44 101 ALA A CA 1
ATOM 798 C C . ALA A 1 101 ? -0.440 8.478 1.692 1.00 89.44 101 ALA A C 1
ATOM 800 O O . ALA A 1 101 ? 0.729 8.791 1.916 1.00 89.44 101 ALA A O 1
ATOM 801 N N . ILE A 1 102 ? -0.863 7.211 1.723 1.00 90.75 102 ILE A N 1
ATOM 802 C CA . ILE A 1 102 ? -0.002 6.045 1.954 1.00 90.75 102 ILE A CA 1
ATOM 803 C C . ILE A 1 102 ? 0.633 5.555 0.651 1.00 90.75 102 ILE A C 1
ATOM 805 O O . ILE A 1 102 ? 1.820 5.246 0.630 1.00 90.75 102 ILE A O 1
ATOM 809 N N . VAL A 1 103 ? -0.135 5.494 -0.437 1.00 91.81 103 VAL A N 1
ATOM 810 C CA . VAL A 1 103 ? 0.313 4.954 -1.727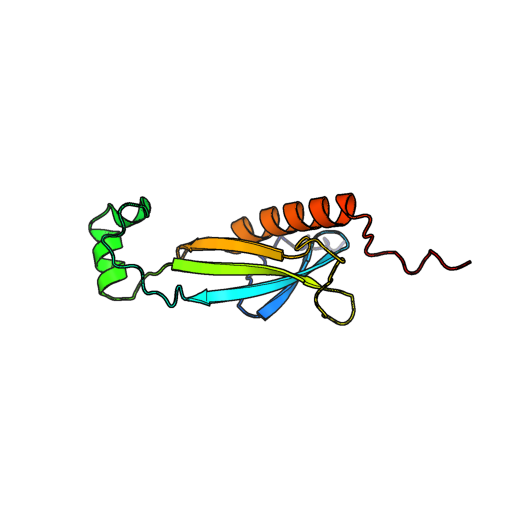 1.00 91.81 103 VAL A CA 1
ATOM 811 C C . VAL A 1 103 ? 1.379 5.831 -2.381 1.00 91.81 103 VAL A C 1
ATOM 813 O O . VAL A 1 103 ? 2.338 5.298 -2.930 1.00 91.81 103 VAL A O 1
ATOM 816 N N . ARG A 1 104 ? 1.263 7.163 -2.301 1.00 91.44 104 ARG A N 1
ATOM 817 C CA . ARG A 1 104 ? 2.220 8.084 -2.945 1.00 91.44 104 ARG A CA 1
ATOM 818 C C . ARG A 1 104 ? 3.681 7.849 -2.502 1.00 91.44 104 ARG A C 1
ATOM 820 O O . ARG A 1 104 ? 4.514 7.649 -3.382 1.00 91.44 104 ARG A O 1
ATOM 827 N N . PRO A 1 105 ? 4.002 7.784 -1.193 1.00 92.50 105 PRO A N 1
ATOM 828 C CA . PRO A 1 105 ? 5.341 7.412 -0.732 1.00 92.50 105 PRO A CA 1
ATOM 829 C C . PRO A 1 105 ? 5.826 6.043 -1.225 1.00 92.50 105 PRO A C 1
ATOM 831 O O . PRO A 1 105 ? 7.004 5.899 -1.532 1.00 92.50 105 PRO A O 1
ATOM 834 N N . LEU A 1 106 ? 4.935 5.049 -1.324 1.00 93.69 106 LEU A N 1
ATOM 835 C CA . LEU A 1 106 ? 5.289 3.719 -1.838 1.00 93.69 106 LEU A CA 1
ATOM 836 C C . LEU A 1 106 ? 5.658 3.778 -3.326 1.00 93.69 106 LEU A C 1
ATOM 838 O O . LEU A 1 106 ? 6.597 3.118 -3.756 1.00 93.69 106 LEU A O 1
ATOM 842 N N . CYS A 1 107 ? 4.959 4.598 -4.117 1.00 93.25 107 CYS A N 1
ATOM 843 C CA . CYS A 1 107 ? 5.328 4.844 -5.511 1.00 93.25 107 CYS A CA 1
ATOM 844 C C . CYS A 1 107 ? 6.699 5.521 -5.633 1.00 93.25 107 CYS A C 1
ATOM 846 O O . CYS A 1 107 ? 7.465 5.174 -6.529 1.00 93.25 107 CYS A O 1
ATOM 848 N N . ASP A 1 108 ? 7.009 6.479 -4.754 1.00 93.00 108 ASP A N 1
ATOM 849 C CA . ASP A 1 108 ? 8.317 7.142 -4.729 1.00 93.00 108 ASP A CA 1
ATOM 850 C C . ASP A 1 108 ? 9.448 6.153 -4.398 1.00 93.00 108 ASP A C 1
ATOM 852 O O . ASP A 1 108 ? 10.486 6.176 -5.060 1.00 93.00 108 ASP A O 1
ATOM 856 N N . GLU A 1 109 ? 9.230 5.255 -3.431 1.00 92.81 109 GLU A N 1
ATOM 857 C CA . GLU A 1 109 ? 10.162 4.176 -3.070 1.00 92.81 109 GLU A CA 1
ATOM 858 C C . GLU A 1 109 ? 10.418 3.237 -4.253 1.00 92.81 109 GLU A C 1
ATOM 860 O O . GLU A 1 109 ? 11.562 3.063 -4.668 1.00 92.81 109 GLU A O 1
ATOM 865 N N . ILE A 1 110 ? 9.352 2.718 -4.871 1.00 92.88 110 ILE A N 1
ATOM 866 C CA . ILE A 1 110 ? 9.464 1.831 -6.034 1.00 92.88 110 ILE A CA 1
ATOM 867 C C . ILE A 1 110 ? 10.185 2.534 -7.192 1.00 92.88 110 ILE A C 1
ATOM 869 O O . ILE A 1 110 ? 11.056 1.948 -7.828 1.00 92.88 110 ILE A O 1
ATOM 873 N N . ASN A 1 111 ? 9.862 3.799 -7.478 1.00 91.25 111 ASN A N 1
ATOM 874 C CA . ASN A 1 111 ? 10.545 4.557 -8.530 1.00 91.25 111 ASN A CA 1
ATOM 875 C C . ASN A 1 111 ? 12.047 4.690 -8.258 1.00 91.25 111 ASN A C 1
ATOM 877 O O . ASN A 1 111 ? 12.853 4.539 -9.178 1.00 91.25 111 ASN A O 1
ATOM 881 N N . GLN A 1 112 ? 12.427 4.957 -7.009 1.00 90.19 112 GLN A N 1
ATOM 882 C CA . GLN A 1 112 ? 13.828 5.030 -6.613 1.00 90.19 112 GLN A CA 1
ATOM 883 C C . GLN A 1 112 ? 14.527 3.674 -6.781 1.00 90.19 112 GLN A C 1
ATOM 885 O O . GLN A 1 112 ? 15.637 3.618 -7.314 1.00 90.19 112 GLN A O 1
ATOM 890 N N . ASP A 1 113 ? 13.880 2.587 -6.373 1.00 89.94 113 ASP A N 1
ATOM 891 C CA . ASP A 1 113 ? 14.424 1.235 -6.481 1.00 89.94 113 ASP A CA 1
ATOM 892 C C . ASP A 1 113 ? 14.577 0.785 -7.939 1.00 89.94 113 ASP A C 1
ATOM 894 O O . ASP A 1 113 ? 15.614 0.230 -8.317 1.00 89.94 113 ASP A O 1
ATOM 898 N N . LEU A 1 114 ? 13.596 1.097 -8.788 1.00 89.25 114 LEU A N 1
ATOM 899 C CA . LEU A 1 114 ? 13.663 0.878 -10.232 1.00 89.25 114 LEU A CA 1
ATOM 900 C C . LEU A 1 114 ? 14.808 1.675 -10.874 1.00 89.25 114 LEU A C 1
ATOM 902 O O . LEU A 1 114 ? 15.551 1.125 -11.690 1.00 89.25 114 LEU A O 1
ATOM 906 N N . GLU A 1 115 ? 14.998 2.943 -10.496 1.00 88.88 115 GLU A N 1
ATOM 907 C CA . GLU A 1 115 ? 16.110 3.765 -10.990 1.00 88.88 115 GLU A CA 1
ATOM 908 C C . GLU A 1 115 ? 17.470 3.173 -10.582 1.00 88.88 115 GLU A C 1
ATOM 910 O O . GLU A 1 115 ? 18.368 3.042 -11.419 1.00 88.88 115 GLU A O 1
ATOM 915 N N . ILE A 1 116 ? 17.618 2.745 -9.322 1.00 87.94 116 ILE A N 1
ATOM 916 C CA . ILE A 1 116 ? 18.831 2.079 -8.815 1.00 87.94 116 ILE A CA 1
ATOM 917 C C . ILE A 1 116 ? 19.103 0.778 -9.579 1.00 87.94 116 ILE A C 1
ATOM 919 O O . ILE A 1 116 ? 20.258 0.463 -9.881 1.00 87.94 116 ILE A O 1
ATOM 923 N N . ALA A 1 117 ? 18.048 0.041 -9.923 1.00 86.62 117 ALA A N 1
ATOM 924 C CA . ALA A 1 117 ? 18.124 -1.170 -10.729 1.00 86.62 117 ALA A CA 1
ATOM 925 C C . ALA A 1 117 ? 18.384 -0.900 -12.228 1.00 86.62 117 ALA A C 1
ATOM 927 O O . ALA A 1 117 ? 18.602 -1.838 -12.997 1.00 86.62 117 ALA A O 1
ATOM 928 N N . GLY A 1 118 ? 18.414 0.368 -12.653 1.00 85.94 118 GLY A N 1
ATOM 929 C CA . GLY A 1 118 ? 18.684 0.782 -14.030 1.00 85.94 118 GLY A CA 1
ATOM 930 C C . GLY A 1 118 ? 17.478 0.689 -14.965 1.00 85.94 118 GLY A C 1
ATOM 931 O O . GLY A 1 118 ? 17.654 0.714 -16.185 1.00 85.94 118 GLY A O 1
ATOM 932 N N . TYR A 1 119 ? 16.265 0.577 -14.423 1.00 85.06 119 TYR A N 1
ATOM 933 C CA . TYR A 1 119 ? 15.038 0.652 -15.202 1.00 85.06 119 TYR A CA 1
ATOM 934 C C . TYR A 1 119 ? 14.700 2.110 -15.534 1.00 85.06 119 TYR A C 1
ATOM 936 O O . TYR A 1 119 ? 14.916 3.033 -14.751 1.00 85.06 119 TYR A O 1
ATOM 944 N N . SER A 1 120 ? 14.169 2.336 -16.733 1.00 80.44 120 SER A N 1
ATOM 945 C CA . SER A 1 120 ? 13.660 3.640 -17.152 1.00 80.44 120 SER A CA 1
ATOM 946 C C . SER A 1 120 ? 12.385 3.444 -17.973 1.00 80.44 120 SER A C 1
ATOM 948 O O . SER A 1 120 ? 12.444 2.751 -18.999 1.00 80.44 120 SER A O 1
ATOM 950 N N . PRO A 1 121 ? 11.255 4.063 -17.588 1.00 72.81 121 PRO A N 1
ATOM 951 C CA . PRO A 1 121 ? 9.975 3.877 -18.275 1.00 72.81 121 PRO A CA 1
ATOM 952 C C . PRO A 1 121 ? 9.984 4.353 -19.746 1.00 72.81 121 PRO A C 1
ATOM 954 O O . PRO A 1 121 ? 9.185 3.878 -20.551 1.00 72.81 121 PRO A O 1
ATOM 957 N N . ASP A 1 122 ? 10.940 5.209 -20.148 1.00 64.50 122 ASP A N 1
ATOM 958 C CA . ASP A 1 122 ? 11.101 5.737 -21.523 1.00 64.50 122 ASP A CA 1
ATOM 959 C C . ASP A 1 122 ? 12.073 4.919 -22.414 1.00 64.50 122 ASP A C 1
ATOM 961 O O . ASP A 1 122 ? 12.528 5.386 -23.462 1.00 64.50 122 ASP A O 1
ATOM 965 N N . SER A 1 123 ? 12.409 3.670 -22.060 1.00 51.88 123 SER A N 1
ATOM 966 C CA . SER A 1 123 ? 13.421 2.860 -22.782 1.00 51.88 123 SER A CA 1
ATOM 967 C C . SER A 1 123 ? 13.073 2.498 -24.243 1.00 51.88 123 SER A C 1
ATOM 969 O O . SER A 1 123 ? 13.866 1.863 -24.941 1.00 51.88 123 SER A O 1
ATOM 971 N N . SER A 1 124 ? 11.952 2.992 -24.777 1.00 44.22 124 SER A N 1
ATOM 972 C CA . SER A 1 124 ? 11.654 2.986 -26.218 1.00 44.22 124 SER A CA 1
ATOM 973 C C . SER A 1 124 ? 12.648 3.807 -27.064 1.00 44.22 124 SER A C 1
ATOM 975 O O . SER A 1 124 ? 12.626 3.708 -28.291 1.00 44.22 124 SER A O 1
ATOM 977 N N . LYS A 1 125 ? 13.552 4.595 -26.458 1.00 42.59 125 LYS A N 1
ATOM 978 C CA . LYS A 1 125 ? 14.585 5.371 -27.180 1.00 42.59 125 LYS A CA 1
ATOM 979 C C . LYS A 1 125 ? 15.991 4.760 -27.200 1.00 42.59 125 LYS A C 1
ATOM 981 O O . LYS A 1 125 ? 16.917 5.418 -27.667 1.00 42.59 125 LYS A O 1
ATOM 986 N N . GLN A 1 126 ? 16.177 3.504 -26.786 1.00 38.62 126 GLN A N 1
ATOM 987 C CA . GLN A 1 126 ? 17.474 2.812 -26.882 1.00 38.62 126 GLN A CA 1
ATOM 988 C C . GLN A 1 126 ? 17.519 1.748 -27.994 1.00 38.62 126 GLN A C 1
ATOM 990 O O . GLN A 1 126 ? 18.051 0.654 -27.833 1.00 38.62 126 GLN A O 1
ATOM 995 N N . ARG A 1 127 ? 16.978 2.071 -29.174 1.00 38.38 127 ARG A N 1
ATOM 996 C CA . ARG A 1 127 ? 17.362 1.425 -30.440 1.00 38.38 127 ARG A CA 1
ATOM 997 C C . ARG A 1 127 ? 17.400 2.452 -31.568 1.00 38.38 127 ARG A C 1
ATOM 999 O O . ARG A 1 127 ? 16.445 2.582 -32.329 1.00 38.38 127 ARG A O 1
ATOM 1006 N N . MET A 1 128 ? 18.526 3.146 -31.683 1.00 35.75 128 MET A N 1
ATOM 1007 C CA . MET A 1 128 ? 19.045 3.651 -32.957 1.00 35.75 128 MET A CA 1
ATOM 1008 C C . MET A 1 128 ? 20.541 3.387 -33.020 1.00 35.75 128 MET A C 1
ATOM 1010 O O . MET A 1 128 ? 21.213 3.626 -31.994 1.00 35.75 128 MET A O 1
#

Secondary structure (DSSP, 8-state):
---------------TT-EEEETTEEEEEEEEE-TT---TT-TT-GGGGSHHHHHHHHTTS--EEEEEEEEE-TTS-B--BTTB--SEEEEEEETTS-HHHHHHHHHHHHHHHHHHTT--TTGGG---

pLDDT: mean 77.94, std 16.34, range [35.75, 94.69]

Sequence (128 aa):
METSENALDTPLKLSNGDQFEHGEQRFAVTIEPDEDGTTPYDADLPTLLSDERKAAWENKQWHYVFVLVTAVDQDGNDIEIDGFDTSRAYARVESDADIEAIVRPLCDEINQDLEIAGYSPDSSKQRM